Protein AF-A0A352KLX7-F1 (afdb_monomer)

Nearest PDB structures (foldseek):
  5o8x-assembly2_B  TM=9.357E-01  e=1.336E-06  Pseudomonas aeruginosa
  1d0l-assembly1_A  TM=9.017E-01  e=8.083E-06  Escherichia coli
  1ltm-assembly1_A  TM=9.106E-01  e=1.501E-05  Escherichia coli
  1qdt-assembly1_A  TM=9.070E-01  e=1.501E-05  Escherichia coli

Foldseek 3Di:
DDDDDDDDDPPDPPPPPPPPPDPPPDPPDQQCVQVPDPCLVVVLVCCCPVVVDDSVVSVVLSSPADADVVLVVDVVDDPVPDDPVVVVPVQPDPLLVVLLVVLCVVCVVVLVVCCVVPVDHSSVVSSVCCVQCVVVVRPDDDDPRNNVD

Secondary structure (DSSP, 8-state):
--------SSSSSSTTSSS-S---S----SS-TTTT-HHHHHHHHHHHHHH---HHHHHHHHTT----HHHHHHHTS-GGGS-HHHHGGGTSSHHHHHHHHHHHHHHHHHHHHHHHHH---HHHHHHHHHHHHTTTT---SS-HHHHH-

Structure (mmCIF, N/CA/C/O backbone):
data_AF-A0A352KLX7-F1
#
_entry.id   AF-A0A352KLX7-F1
#
loop_
_atom_site.group_PDB
_atom_site.id
_atom_site.type_symbol
_atom_site.label_atom_id
_atom_site.label_alt_id
_atom_site.label_comp_id
_atom_site.label_asym_id
_atom_site.label_entity_id
_atom_site.label_seq_id
_atom_site.pdbx_PDB_ins_code
_atom_site.Cartn_x
_atom_site.Cartn_y
_atom_site.Cartn_z
_atom_site.occupancy
_atom_site.B_iso_or_equiv
_atom_site.auth_seq_id
_atom_site.auth_comp_id
_atom_site.auth_asym_id
_atom_site.auth_atom_id
_atom_site.pdbx_PDB_model_num
ATOM 1 N N . MET A 1 1 ? -10.516 -47.274 89.925 1.00 38.25 1 MET A N 1
ATOM 2 C CA . MET A 1 1 ? -10.048 -45.884 89.739 1.00 38.25 1 MET A CA 1
ATOM 3 C C . MET A 1 1 ? -10.296 -45.473 88.287 1.00 38.25 1 MET A C 1
ATOM 5 O O . MET A 1 1 ? -9.918 -46.243 87.424 1.00 38.25 1 MET A O 1
ATOM 9 N N . GLN A 1 2 ? -10.966 -44.322 88.087 1.00 39.72 2 GLN A N 1
ATOM 10 C CA . GLN A 1 2 ? -10.931 -43.373 86.940 1.00 39.72 2 GLN A CA 1
ATOM 11 C C . GLN A 1 2 ? -11.099 -43.931 85.501 1.00 39.72 2 GLN A C 1
ATOM 13 O O . GLN A 1 2 ? -10.250 -44.657 85.016 1.00 39.72 2 GLN A O 1
ATOM 18 N N . LYS A 1 3 ? -12.240 -43.734 84.819 1.00 44.50 3 LYS A N 1
ATOM 19 C CA . LYS A 1 3 ? -12.837 -42.523 84.182 1.00 44.50 3 LYS A CA 1
ATOM 20 C C . LYS A 1 3 ? -12.488 -42.394 82.683 1.00 44.50 3 LYS A C 1
ATOM 22 O O . LYS A 1 3 ? -11.337 -42.179 82.341 1.00 44.50 3 LYS A O 1
ATOM 27 N N . ASN A 1 4 ? -13.554 -42.466 81.872 1.00 44.12 4 ASN A N 1
ATOM 28 C CA . ASN A 1 4 ? -13.944 -41.638 80.716 1.00 44.12 4 ASN A CA 1
ATOM 29 C C . ASN A 1 4 ? -12.843 -41.097 79.801 1.00 44.12 4 ASN A C 1
ATOM 31 O O . ASN A 1 4 ? -12.033 -40.348 80.304 1.00 44.12 4 ASN A O 1
ATOM 35 N N . TRP A 1 5 ? -12.959 -41.284 78.479 1.00 45.62 5 TRP A N 1
ATOM 36 C CA . TRP A 1 5 ? -13.083 -40.183 77.501 1.00 45.62 5 TRP A CA 1
ATOM 37 C C . TRP A 1 5 ? -13.680 -40.725 76.193 1.00 45.62 5 TRP A C 1
ATOM 39 O O . TRP A 1 5 ? -13.133 -41.598 75.526 1.00 45.62 5 TRP A O 1
ATOM 49 N N . GLN A 1 6 ? -14.864 -40.209 75.888 1.00 42.97 6 GLN A N 1
ATOM 50 C CA . GLN A 1 6 ? -15.614 -40.376 74.654 1.00 42.97 6 GLN A CA 1
ATOM 51 C C . GLN A 1 6 ? -14.972 -39.610 73.481 1.00 42.97 6 GLN A C 1
ATOM 53 O O . GLN A 1 6 ? -14.263 -38.634 73.696 1.00 42.97 6 GLN A O 1
ATO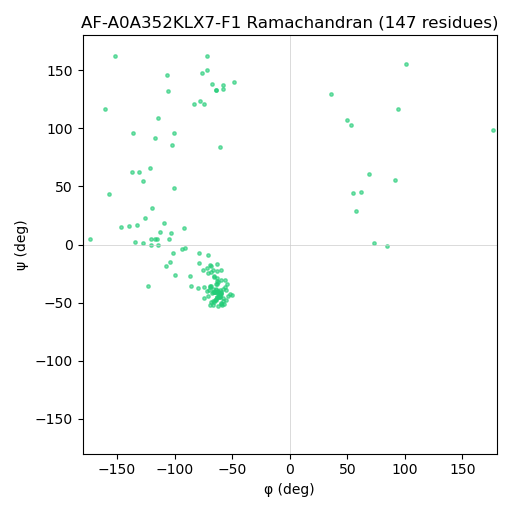M 58 N N . CYS A 1 7 ? -15.362 -40.004 72.261 1.00 51.34 7 CYS A N 1
ATOM 59 C CA . CYS A 1 7 ? -15.625 -39.130 71.109 1.00 51.34 7 CYS A CA 1
ATOM 60 C C . CYS A 1 7 ? -14.535 -38.137 70.672 1.00 51.34 7 CYS A C 1
ATOM 62 O O . CYS A 1 7 ? -14.487 -37.039 71.203 1.00 51.34 7 CYS A O 1
ATOM 64 N N . TYR A 1 8 ? -13.798 -38.449 69.596 1.00 50.50 8 TYR A N 1
ATOM 65 C CA . TYR A 1 8 ? -13.514 -37.523 68.475 1.00 50.50 8 TYR A CA 1
ATOM 66 C C . TYR A 1 8 ? -12.576 -38.201 67.459 1.00 50.50 8 TYR A C 1
ATOM 68 O O . TYR A 1 8 ? -11.374 -38.230 67.673 1.00 50.50 8 TYR A O 1
ATOM 76 N N . ALA A 1 9 ? -13.091 -38.755 66.355 1.00 46.28 9 ALA A N 1
ATOM 77 C CA . ALA A 1 9 ? -12.291 -38.960 65.124 1.00 46.28 9 ALA A CA 1
ATOM 78 C C . ALA A 1 9 ? -13.101 -39.457 63.909 1.00 46.28 9 ALA A C 1
ATOM 80 O O . ALA A 1 9 ? -12.526 -39.704 62.853 1.00 46.28 9 ALA A O 1
ATOM 81 N N . TYR A 1 10 ? -14.429 -39.580 64.000 1.00 47.72 10 TYR A N 1
ATOM 82 C CA . TYR A 1 10 ? -15.275 -39.995 62.874 1.00 47.72 10 TYR A CA 1
ATOM 83 C C . TYR A 1 10 ? -15.960 -38.789 62.200 1.00 47.72 10 TYR A C 1
ATOM 85 O O . TYR A 1 10 ? -17.172 -38.759 62.041 1.00 47.72 10 TYR A O 1
ATOM 93 N N . SER A 1 11 ? -15.208 -37.726 61.879 1.00 52.31 11 SER A N 1
ATOM 94 C CA . SER A 1 11 ? -15.780 -36.495 61.288 1.00 52.31 11 SER A CA 1
ATOM 95 C C . SER A 1 11 ? -14.761 -35.650 60.502 1.00 52.31 11 SER A C 1
ATOM 97 O O . SER A 1 11 ? -14.713 -34.431 60.645 1.00 52.31 11 SER A O 1
ATOM 99 N N . GLN A 1 12 ? -13.902 -36.264 59.682 1.00 51.03 12 GLN A N 1
ATOM 100 C CA . GLN A 1 12 ? -12.935 -35.502 58.861 1.00 51.03 12 GLN A CA 1
ATOM 101 C C . GLN A 1 12 ? -12.747 -36.028 57.423 1.00 51.03 12 GLN A C 1
ATOM 103 O O . GLN A 1 12 ? -11.791 -35.652 56.752 1.00 51.03 12 GLN A O 1
ATOM 108 N N . LYS A 1 13 ? -13.639 -36.883 56.899 1.00 49.72 13 LYS A N 1
ATOM 109 C CA . LYS A 1 13 ? -13.484 -37.445 55.535 1.00 49.72 13 LYS A CA 1
ATOM 110 C C . LYS A 1 13 ? -14.575 -37.085 54.518 1.00 49.72 13 LYS A C 1
ATOM 112 O O . LYS A 1 13 ? -14.496 -37.548 53.390 1.00 49.72 13 LYS A O 1
ATOM 117 N N . ILE A 1 14 ? -15.535 -36.221 54.860 1.00 50.31 14 ILE A N 1
ATOM 118 C CA . ILE A 1 14 ? -16.644 -35.854 53.950 1.00 50.31 14 ILE A CA 1
ATOM 119 C C . ILE A 1 14 ? -16.467 -34.459 53.307 1.00 50.31 14 ILE A C 1
ATOM 121 O O . ILE A 1 14 ? -17.046 -34.179 52.266 1.00 50.31 14 ILE A O 1
ATOM 125 N N . PHE A 1 15 ? -15.566 -33.609 53.812 1.00 43.94 15 PHE A N 1
ATOM 126 C CA . PHE A 1 15 ? -15.373 -32.239 53.298 1.00 43.94 15 PHE A CA 1
ATOM 127 C C . PHE A 1 15 ? -14.304 -32.074 52.199 1.00 43.94 15 PHE A C 1
ATOM 129 O O . PHE A 1 15 ? -13.892 -30.956 51.896 1.00 43.94 15 PHE A O 1
ATOM 136 N N . ARG A 1 16 ? -13.832 -33.166 51.581 1.00 44.31 16 ARG A N 1
ATOM 137 C CA . ARG A 1 16 ? -12.769 -33.116 50.552 1.00 44.31 16 ARG A CA 1
ATOM 138 C C . ARG A 1 16 ? -13.234 -33.317 49.106 1.00 44.31 16 ARG A C 1
ATOM 140 O O . ARG A 1 16 ? -12.395 -33.322 48.215 1.00 44.31 16 ARG A O 1
ATOM 147 N N . LEU A 1 17 ? -14.541 -33.419 48.861 1.00 43.78 17 LEU A N 1
ATOM 148 C C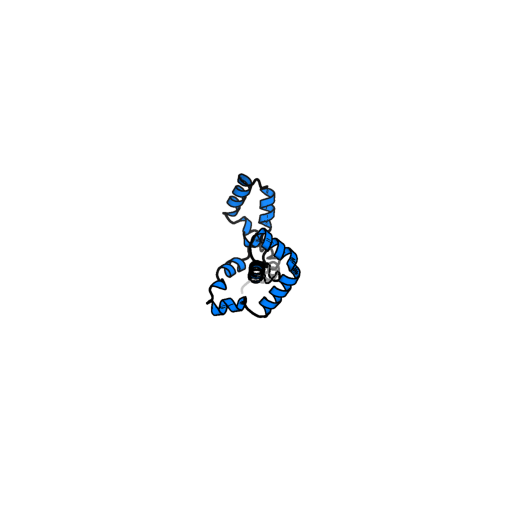A . LEU A 1 17 ? -15.112 -33.647 47.522 1.00 43.78 17 LEU A CA 1
ATOM 149 C C . LEU A 1 17 ? -15.919 -32.454 46.966 1.00 43.78 17 LEU A C 1
ATOM 151 O O . LEU A 1 17 ? -16.560 -32.574 45.931 1.00 43.78 17 LEU A O 1
ATOM 155 N N . LEU A 1 18 ? -15.844 -31.282 47.608 1.00 46.47 18 LEU A N 1
ATOM 156 C CA . LEU A 1 18 ? -16.632 -30.079 47.278 1.00 46.47 18 LEU A CA 1
ATOM 157 C C . LEU A 1 18 ? -15.766 -28.862 46.883 1.00 46.47 18 LEU A C 1
ATOM 159 O O . LEU A 1 18 ? -16.122 -27.719 47.148 1.00 46.47 18 LEU A O 1
ATOM 163 N N . LYS A 1 19 ? -14.596 -29.088 46.269 1.00 42.50 19 LYS A N 1
ATOM 164 C CA . LYS A 1 19 ? -13.701 -28.011 45.780 1.00 42.50 19 LYS A CA 1
ATOM 165 C C . LYS A 1 19 ? -13.173 -28.212 44.351 1.00 42.50 19 LYS A C 1
ATOM 167 O O . LYS A 1 19 ? -12.199 -27.576 43.971 1.00 42.50 19 LYS A O 1
ATOM 172 N N . ILE A 1 20 ? -13.795 -29.088 43.558 1.00 48.53 20 ILE A N 1
ATOM 173 C CA . ILE A 1 20 ? -13.383 -29.361 42.162 1.00 48.53 20 ILE A CA 1
ATOM 174 C C . ILE A 1 20 ? -14.566 -29.171 41.193 1.00 48.53 20 ILE A C 1
ATOM 176 O O . ILE A 1 20 ? -14.578 -29.688 40.086 1.00 48.53 20 ILE A O 1
ATOM 180 N N . PHE A 1 21 ? -15.581 -28.393 41.583 1.00 46.62 21 PHE A N 1
ATOM 181 C CA . PHE A 1 21 ? -16.587 -27.916 40.639 1.00 46.62 21 PHE A CA 1
ATOM 182 C C . PHE A 1 21 ? -16.269 -26.470 40.260 1.00 46.62 21 PHE A C 1
ATOM 184 O O . PHE A 1 21 ? -16.629 -25.520 40.946 1.00 46.62 21 PHE A O 1
ATOM 191 N N . SER A 1 22 ? -15.574 -26.351 39.133 1.00 50.09 22 SER A N 1
ATOM 192 C CA . SER A 1 22 ? -15.818 -25.290 38.163 1.00 50.09 22 SER A CA 1
ATOM 193 C C . SER A 1 22 ? -15.454 -23.862 38.585 1.00 50.09 22 SER A C 1
ATOM 195 O O . SER A 1 22 ? -16.257 -22.934 38.508 1.00 50.09 22 SER A O 1
ATOM 197 N N . VAL A 1 23 ? -14.167 -23.669 38.881 1.00 50.66 23 VAL A N 1
ATOM 198 C CA . VAL A 1 23 ? -13.444 -22.455 38.468 1.00 50.66 23 VAL A CA 1
ATOM 199 C C . VAL A 1 23 ? -13.482 -22.409 36.932 1.00 50.66 23 VAL A C 1
ATOM 201 O O . VAL A 1 23 ? -12.608 -22.948 36.262 1.00 50.66 23 VAL A O 1
ATOM 204 N N . CYS A 1 24 ? -14.564 -21.882 36.360 1.00 51.62 24 CYS A N 1
ATOM 205 C CA . CYS A 1 24 ? -14.715 -21.715 34.908 1.00 51.62 24 CYS A CA 1
ATOM 206 C C . CYS A 1 24 ? -15.518 -20.465 34.520 1.00 51.62 24 CYS A C 1
ATOM 208 O O . CYS A 1 24 ? -15.936 -20.319 33.377 1.00 51.62 24 CYS A O 1
ATOM 210 N N . ALA A 1 25 ? -15.721 -19.537 35.452 1.00 51.75 25 ALA A N 1
ATOM 211 C CA . ALA A 1 25 ? -16.271 -18.229 35.137 1.00 51.75 25 ALA A CA 1
ATOM 212 C C . ALA A 1 25 ? -15.147 -17.192 35.206 1.00 51.75 25 ALA A C 1
ATOM 214 O O . ALA A 1 25 ? -14.432 -17.140 36.203 1.00 51.75 25 ALA A O 1
ATOM 215 N N . LEU A 1 26 ? -15.073 -16.351 34.171 1.00 51.94 26 LEU A N 1
ATOM 216 C CA . LEU A 1 26 ? -14.242 -15.144 34.045 1.00 51.94 26 LEU A CA 1
ATOM 217 C C . LEU A 1 26 ? -12.850 -15.327 33.410 1.00 51.94 26 LEU A C 1
ATOM 219 O O . LEU A 1 26 ? -11.841 -14.886 33.942 1.00 51.94 26 LEU A O 1
ATOM 223 N N . PHE A 1 27 ? -12.813 -15.883 32.197 1.00 51.25 27 PHE A N 1
ATOM 224 C CA . PHE A 1 27 ? -11.822 -15.486 31.183 1.00 51.25 27 PHE A CA 1
ATOM 225 C C . PHE A 1 27 ? -12.536 -15.131 29.868 1.00 51.25 27 PHE A C 1
ATOM 227 O O . PHE A 1 27 ? -12.262 -15.680 28.806 1.00 51.25 27 PHE A O 1
ATOM 234 N N . VAL A 1 28 ? -13.501 -14.210 29.942 1.00 53.97 28 VAL A N 1
ATOM 235 C CA . VAL A 1 28 ? -14.096 -13.570 28.755 1.00 53.97 28 VAL A CA 1
ATOM 236 C C . VAL A 1 28 ? -13.874 -12.066 28.868 1.00 53.97 28 VAL A C 1
ATOM 238 O O . VAL A 1 28 ? -14.806 -11.293 29.029 1.00 53.97 28 VAL A O 1
ATOM 241 N N . SER A 1 29 ? -12.612 -11.650 28.814 1.00 49.62 29 SER A N 1
ATOM 242 C CA . SER A 1 29 ? -12.240 -10.232 28.736 1.00 49.62 29 SER A CA 1
ATOM 243 C C . SER A 1 29 ? -11.121 -10.076 27.712 1.00 49.62 29 SER A C 1
ATOM 245 O O . SER A 1 29 ? -9.988 -9.764 28.050 1.00 49.62 29 SER A O 1
ATOM 247 N N . GLY A 1 30 ? -11.413 -10.410 26.454 1.00 48.41 30 GLY A N 1
ATOM 248 C CA . GLY A 1 30 ? -10.457 -10.269 25.348 1.00 48.41 30 GLY A CA 1
ATOM 249 C C . GLY A 1 30 ? -11.035 -9.633 24.084 1.00 48.41 30 GLY A C 1
ATOM 250 O O . GLY A 1 30 ? -10.325 -9.527 23.092 1.00 48.41 30 GLY A O 1
ATOM 251 N N . PHE A 1 31 ? -12.310 -9.229 24.092 1.00 48.62 31 PHE A N 1
ATOM 252 C CA . PHE A 1 31 ? -13.019 -8.793 22.880 1.00 48.62 31 PHE A CA 1
ATOM 253 C C . PHE A 1 31 ? -13.429 -7.310 22.856 1.00 48.62 31 PHE A C 1
ATOM 255 O O . PHE A 1 31 ? -13.982 -6.881 21.853 1.00 48.62 31 PHE A O 1
ATOM 262 N N . ALA A 1 32 ? -13.149 -6.513 23.895 1.00 53.50 32 ALA A N 1
ATOM 263 C CA . ALA A 1 32 ? -13.702 -5.153 24.015 1.00 53.50 32 ALA A CA 1
ATOM 264 C C . ALA A 1 32 ? -12.678 -4.002 23.963 1.00 53.50 32 ALA A C 1
ATOM 266 O O . ALA A 1 32 ? -13.062 -2.849 24.105 1.00 53.50 32 ALA A O 1
ATOM 267 N N . GLN A 1 33 ? -11.390 -4.270 23.727 1.00 56.22 33 GLN A N 1
ATOM 268 C CA . GLN A 1 33 ? -10.351 -3.250 23.939 1.00 56.22 33 GLN A CA 1
ATOM 269 C C . GLN A 1 33 ? -10.443 -2.033 22.996 1.00 56.22 33 GLN A C 1
ATOM 271 O O . GLN A 1 33 ? -10.021 -0.945 23.372 1.00 56.22 33 GLN A O 1
ATOM 276 N N . ALA A 1 34 ? -10.986 -2.192 21.782 1.00 57.91 34 ALA A N 1
ATOM 277 C CA . ALA A 1 34 ? -11.128 -1.076 20.843 1.00 57.91 34 ALA A CA 1
ATOM 278 C C . ALA A 1 34 ? -12.186 -0.061 21.308 1.00 57.91 34 ALA A C 1
ATOM 280 O O . ALA A 1 34 ? -11.966 1.140 21.205 1.00 57.91 34 ALA A O 1
ATOM 281 N N . LEU A 1 35 ? -13.297 -0.545 21.879 1.00 59.69 35 LEU A N 1
ATOM 282 C CA . LEU A 1 35 ? -14.390 0.304 22.364 1.00 59.69 35 LEU A CA 1
ATOM 283 C C . LEU A 1 35 ? -14.020 1.132 23.603 1.00 59.69 35 LEU A C 1
ATOM 285 O O . LEU A 1 35 ? -14.707 2.094 23.914 1.00 59.69 35 LEU A O 1
ATOM 289 N N . GLU A 1 36 ? -12.957 0.767 24.320 1.00 71.12 36 GLU A N 1
ATOM 290 C CA . GLU A 1 36 ? -12.565 1.433 25.568 1.00 71.12 36 GLU A CA 1
ATOM 291 C C . GLU A 1 36 ? -11.578 2.595 25.355 1.00 71.12 36 GLU A C 1
ATOM 293 O O . GLU A 1 36 ? -11.203 3.272 26.315 1.00 71.12 36 GLU A O 1
ATOM 298 N N . HIS A 1 37 ? -11.133 2.854 24.118 1.00 81.06 37 HIS A N 1
ATOM 299 C CA . HIS A 1 37 ? -10.173 3.924 23.864 1.00 81.06 37 HIS A CA 1
ATOM 300 C C . HIS A 1 37 ? -10.864 5.303 23.870 1.00 81.06 37 HIS A C 1
ATOM 302 O O . HIS A 1 37 ? -11.743 5.545 23.044 1.00 81.06 37 HIS A O 1
ATOM 308 N N . PRO A 1 38 ? -10.437 6.269 24.709 1.00 81.25 38 PRO A N 1
ATOM 309 C CA . PRO A 1 38 ? -11.158 7.534 24.901 1.00 81.25 38 PRO A CA 1
ATOM 310 C C . PRO A 1 38 ? -11.238 8.405 23.639 1.00 81.25 38 PRO A C 1
ATOM 312 O O . PRO A 1 38 ? -12.132 9.234 23.521 1.00 81.25 38 PRO A O 1
ATOM 315 N N . LYS A 1 39 ? -10.321 8.219 22.679 1.00 89.88 39 LYS A N 1
ATOM 316 C CA . LYS A 1 39 ? -10.380 8.924 21.386 1.00 89.88 39 LYS A CA 1
ATOM 317 C C . LYS A 1 39 ? -11.381 8.323 20.397 1.00 89.88 39 LYS A C 1
ATOM 319 O O . LYS A 1 39 ? -11.696 8.987 19.420 1.00 89.88 39 LYS A O 1
ATOM 324 N N . LEU A 1 40 ? -11.850 7.092 20.614 1.00 91.12 40 LEU A N 1
ATOM 325 C CA . LEU A 1 40 ? -12.799 6.466 19.695 1.00 91.12 40 LEU A CA 1
ATOM 326 C C . LEU A 1 40 ? -14.146 7.188 19.726 1.00 91.12 40 LEU A C 1
ATOM 328 O O . LEU A 1 40 ? -14.721 7.431 18.675 1.00 91.12 40 LEU A O 1
ATOM 332 N N . GLU A 1 41 ? -14.622 7.570 20.911 1.00 91.62 41 GLU A N 1
ATOM 333 C CA . GLU A 1 41 ? -15.882 8.311 21.035 1.00 91.62 41 GLU A CA 1
ATOM 334 C C . GLU A 1 41 ? -15.807 9.674 20.336 1.00 91.62 41 GLU A C 1
ATOM 336 O O . GLU A 1 41 ? -16.735 10.034 19.623 1.00 91.62 41 GLU A O 1
ATOM 341 N N . LEU A 1 42 ? -14.669 10.374 20.441 1.00 93.69 42 LEU A N 1
ATOM 342 C CA . LEU A 1 42 ? -14.440 11.632 19.717 1.00 93.69 42 LEU A CA 1
ATOM 343 C C . LEU A 1 42 ? -14.462 11.433 18.197 1.00 93.69 42 LEU A C 1
ATOM 345 O O . LEU A 1 42 ? -15.055 12.230 17.483 1.00 93.69 42 LEU A O 1
ATOM 349 N N . LEU A 1 43 ? -13.846 10.352 17.706 1.00 95.25 43 LEU A N 1
ATOM 350 C CA . LEU A 1 43 ? -13.868 10.022 16.282 1.00 95.25 43 LEU A CA 1
ATOM 351 C C . LEU A 1 43 ? -15.286 9.680 15.802 1.00 95.25 43 LEU A C 1
ATOM 353 O O . LEU A 1 43 ? -15.673 10.080 14.711 1.00 95.25 43 LEU A O 1
ATOM 357 N N . ILE A 1 44 ? -16.065 8.938 16.594 1.00 95.06 44 ILE A N 1
ATOM 358 C CA . ILE A 1 44 ? -17.462 8.630 16.256 1.00 95.06 44 ILE A CA 1
ATOM 359 C C . ILE A 1 44 ? -18.282 9.923 16.198 1.00 95.06 44 ILE A C 1
ATOM 361 O O . ILE A 1 44 ? -19.030 10.112 15.245 1.00 95.06 44 ILE A O 1
ATOM 365 N N . GLU A 1 45 ? -18.117 10.821 17.169 1.00 95.62 45 GLU A N 1
ATOM 366 C CA . GLU A 1 45 ? -18.801 12.118 17.191 1.00 95.62 45 GLU A CA 1
ATOM 367 C C . GLU A 1 45 ? -18.451 12.980 15.966 1.00 95.62 45 GLU A C 1
ATOM 369 O O . GLU A 1 45 ? -19.352 13.524 15.325 1.00 95.62 45 GLU A O 1
ATOM 374 N N . GLU A 1 46 ? -17.173 13.047 15.585 1.00 97.12 46 GLU A N 1
ATOM 375 C CA . GLU A 1 46 ? -16.704 13.733 14.370 1.00 97.12 46 GLU A CA 1
ATOM 376 C C . GLU A 1 46 ? -17.340 13.129 13.107 1.00 97.12 46 GLU A C 1
ATOM 378 O O . GLU A 1 46 ? -17.947 13.839 12.307 1.00 97.12 46 GLU A O 1
ATOM 383 N N . LEU A 1 47 ? -17.294 11.801 12.953 1.00 97.25 47 LEU A N 1
ATOM 384 C CA . LEU A 1 47 ? -17.853 11.116 11.782 1.00 97.25 47 LEU A CA 1
ATOM 385 C C . LEU A 1 47 ? -19.380 11.266 11.673 1.00 97.25 47 LEU A C 1
ATOM 387 O O . LEU A 1 47 ? -19.908 11.343 10.564 1.00 97.25 47 LEU A O 1
ATOM 391 N N . VAL A 1 48 ? -20.098 11.318 12.794 1.00 97.88 48 VAL A N 1
ATOM 392 C CA . VAL A 1 48 ? -21.553 11.533 12.802 1.00 97.88 48 VAL A CA 1
ATOM 393 C C . VAL A 1 48 ? -21.889 12.991 12.487 1.00 97.88 48 VAL A C 1
ATOM 395 O O . VAL A 1 48 ? -22.773 13.251 11.673 1.00 97.88 48 VAL A O 1
ATOM 398 N N . SER A 1 49 ? -21.201 13.944 13.119 1.00 97.69 49 SER A N 1
ATOM 399 C CA . SER A 1 49 ? -21.553 15.367 13.028 1.00 97.69 49 SER A CA 1
ATOM 400 C C . SER A 1 49 ? -21.072 16.048 11.745 1.00 97.69 49 SER A C 1
ATOM 402 O O . SER A 1 49 ? -21.799 16.878 11.203 1.00 97.69 49 SER A O 1
ATOM 404 N N . GLU A 1 50 ? -19.885 15.700 11.243 1.00 98.00 50 GLU A N 1
ATOM 405 C CA . GLU A 1 50 ? -19.274 16.358 10.078 1.00 98.00 50 GLU A CA 1
ATOM 406 C C . GLU A 1 50 ? -19.454 15.573 8.776 1.00 98.00 50 GLU A C 1
ATOM 408 O O . GLU A 1 50 ? -19.444 16.152 7.687 1.00 98.00 50 GLU A O 1
ATOM 413 N N . HIS A 1 51 ? -19.610 14.252 8.877 1.00 97.19 51 HIS A N 1
ATOM 414 C CA . HIS A 1 51 ? -19.648 13.354 7.725 1.00 97.19 51 HIS A CA 1
ATOM 415 C C . HIS A 1 51 ? -20.948 12.543 7.609 1.00 97.19 51 HIS A C 1
ATOM 417 O O . HIS A 1 51 ? -21.058 11.720 6.700 1.00 97.19 51 HIS A O 1
ATOM 423 N N . GLU A 1 52 ? -21.926 12.792 8.489 1.00 97.25 52 GLU A N 1
ATOM 424 C CA . GLU A 1 52 ? -23.286 12.229 8.441 1.00 97.25 52 GLU A CA 1
ATOM 425 C C . GLU A 1 52 ? -23.336 10.687 8.456 1.00 97.25 52 GLU A C 1
ATOM 427 O O . GLU A 1 52 ? -24.258 10.070 7.918 1.00 97.25 52 GLU A O 1
ATOM 432 N N . PHE A 1 53 ? -22.349 10.036 9.080 1.00 98.06 53 PHE A N 1
ATOM 433 C CA . PHE A 1 53 ? -22.375 8.584 9.268 1.00 98.06 53 PHE A CA 1
ATOM 434 C C . PHE A 1 53 ? -23.421 8.163 10.310 1.00 98.06 53 PHE A C 1
ATOM 436 O O . PHE A 1 53 ? -23.677 8.869 11.285 1.00 98.06 53 PHE A O 1
ATOM 443 N N . ASP A 1 54 ? -23.978 6.958 10.152 1.00 98.06 54 ASP A N 1
ATOM 444 C CA . ASP A 1 54 ? -24.848 6.363 11.167 1.00 98.06 54 ASP A CA 1
ATOM 445 C C . ASP A 1 54 ? -24.026 5.869 12.368 1.00 98.06 54 ASP A C 1
ATOM 447 O O . ASP A 1 54 ? -23.147 5.008 12.255 1.00 98.06 54 ASP A O 1
ATOM 451 N N . GLU A 1 55 ? -24.333 6.400 13.549 1.00 96.44 55 GLU A N 1
ATOM 452 C CA . GLU A 1 55 ? -23.614 6.069 14.780 1.00 96.44 55 GLU A CA 1
ATOM 453 C C . GLU A 1 55 ? -23.700 4.5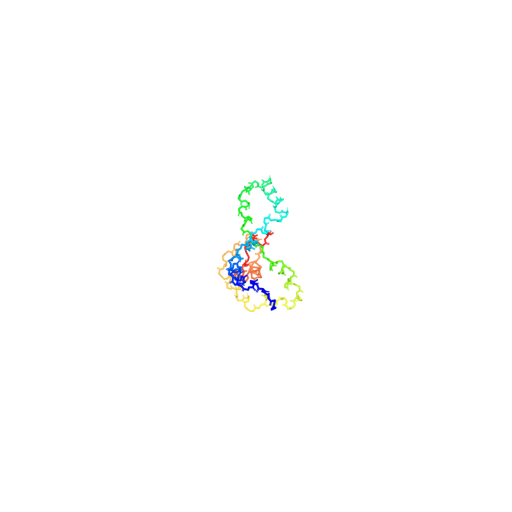71 15.117 1.00 96.44 55 GLU A C 1
ATOM 455 O O . GLU A 1 55 ? -22.725 3.956 15.567 1.00 96.44 55 GLU A O 1
ATOM 460 N N . SER A 1 56 ? -24.865 3.955 14.900 1.00 96.44 56 SER A N 1
ATOM 461 C CA . SER A 1 56 ? -25.088 2.552 15.250 1.00 96.44 56 SER A CA 1
ATOM 462 C C . SER A 1 56 ? -24.283 1.611 14.349 1.00 96.44 56 SER A C 1
ATOM 464 O O . SER A 1 56 ? -23.722 0.619 14.836 1.00 96.44 56 SER A O 1
ATOM 466 N N . GLU A 1 57 ? -24.148 1.963 13.069 1.00 96.69 57 GLU A N 1
ATOM 467 C CA . GLU A 1 57 ? -23.306 1.282 12.094 1.00 96.69 57 GLU A CA 1
ATOM 468 C C . GLU A 1 57 ? -21.824 1.431 12.448 1.00 96.69 57 GLU A C 1
ATOM 470 O O . GLU A 1 57 ? -21.124 0.419 12.553 1.00 96.69 57 GLU A O 1
ATOM 475 N N . LEU A 1 58 ? -21.349 2.648 12.740 1.00 95.25 58 LEU A N 1
ATOM 476 C CA . LEU A 1 58 ? -19.966 2.881 13.173 1.00 95.25 58 LEU A CA 1
ATOM 477 C C . LEU A 1 58 ? -19.621 2.038 14.404 1.00 95.25 58 LEU A C 1
ATOM 479 O O . LEU A 1 58 ? -18.625 1.310 14.415 1.00 95.25 58 LEU A O 1
ATOM 483 N N . ARG A 1 59 ? -20.484 2.038 15.426 1.00 94.31 59 ARG A N 1
ATOM 484 C CA . ARG A 1 59 ? -20.297 1.209 16.628 1.00 94.31 59 ARG A CA 1
ATOM 485 C C . ARG A 1 59 ? -20.326 -0.288 16.306 1.00 94.31 59 ARG A C 1
ATOM 487 O O . ARG A 1 59 ? -19.623 -1.077 16.942 1.00 94.31 59 ARG A O 1
ATOM 494 N N . ALA A 1 60 ? -21.121 -0.728 15.332 1.00 94.31 60 ALA A N 1
ATOM 495 C CA . ALA A 1 60 ? -21.105 -2.112 14.858 1.00 94.31 60 ALA A CA 1
ATOM 496 C C . ALA A 1 60 ? -19.803 -2.476 14.123 1.00 94.31 60 ALA A C 1
ATOM 498 O O . ALA A 1 60 ? -19.313 -3.596 14.290 1.00 94.31 60 ALA A O 1
ATOM 499 N N . ILE A 1 61 ? -19.220 -1.546 13.368 1.00 94.19 61 ILE A N 1
ATOM 500 C CA . ILE A 1 61 ? -17.933 -1.709 12.684 1.00 94.19 61 ILE A CA 1
ATOM 501 C C . ILE A 1 61 ? -16.790 -1.770 13.707 1.00 94.19 61 ILE A C 1
ATOM 503 O O . ILE A 1 61 ? -16.036 -2.746 13.723 1.00 94.19 61 ILE A O 1
ATOM 507 N N . PHE A 1 62 ? -16.698 -0.797 14.620 1.00 93.31 62 PHE A N 1
ATOM 508 C CA . PHE A 1 62 ? -15.620 -0.728 15.615 1.00 93.31 62 PHE A CA 1
ATOM 509 C C . PHE A 1 62 ? -15.645 -1.886 16.621 1.00 93.31 62 PHE A C 1
ATOM 511 O O . PHE A 1 62 ? -14.593 -2.335 17.071 1.00 93.31 62 PHE A O 1
ATOM 518 N N . ARG A 1 63 ? -16.815 -2.482 16.893 1.00 91.88 63 ARG A N 1
ATOM 519 C CA . ARG A 1 63 ? -16.920 -3.735 17.671 1.00 91.88 63 ARG A CA 1
ATOM 520 C C . ARG A 1 63 ? -16.169 -4.918 17.061 1.00 91.88 63 ARG A C 1
ATOM 522 O O . ARG A 1 63 ? -15.877 -5.882 17.764 1.00 91.88 63 ARG A O 1
ATOM 529 N N . GLN A 1 64 ? -15.886 -4.881 15.763 1.00 91.19 64 GLN A N 1
ATOM 530 C CA . GLN A 1 64 ? -15.195 -5.958 15.054 1.00 91.19 64 GLN A CA 1
ATOM 531 C C . GLN A 1 64 ? -13.680 -5.751 14.979 1.00 91.19 64 GLN A C 1
ATOM 533 O O . GLN A 1 64 ? -12.990 -6.625 14.441 1.00 91.19 64 GLN A O 1
ATOM 538 N N . VAL A 1 65 ? -13.174 -4.614 15.470 1.00 92.06 65 VAL A N 1
ATOM 539 C CA . VAL A 1 65 ? -11.748 -4.283 15.479 1.00 92.06 65 VAL A CA 1
ATOM 540 C C . VAL A 1 65 ? -10.995 -5.257 16.364 1.00 92.06 65 VAL A C 1
ATOM 542 O O . VAL A 1 65 ? -11.361 -5.516 17.513 1.00 92.06 65 VAL A O 1
ATOM 545 N N . LYS A 1 66 ? -9.887 -5.771 15.837 1.00 89.25 66 LYS A N 1
ATOM 546 C CA . LYS A 1 66 ? -8.924 -6.554 16.606 1.00 89.25 66 LYS A CA 1
ATOM 547 C C . LYS A 1 66 ? -7.616 -5.796 16.669 1.00 89.25 66 LYS A C 1
ATOM 549 O O . LYS A 1 66 ? -6.891 -5.776 15.680 1.00 89.25 66 LYS A O 1
ATOM 554 N N . LEU A 1 67 ? -7.278 -5.269 17.843 1.00 87.19 67 LEU A N 1
ATOM 555 C CA . LEU A 1 67 ? -5.979 -4.635 18.048 1.00 87.19 67 LEU A CA 1
ATOM 556 C C . LEU A 1 67 ? -4.850 -5.631 17.754 1.00 87.19 67 LEU A C 1
ATOM 558 O O . LEU A 1 67 ? -4.881 -6.792 18.178 1.00 87.19 67 LEU A O 1
ATOM 562 N N . LYS A 1 68 ? -3.853 -5.171 17.000 1.00 87.00 68 LYS A N 1
ATOM 563 C CA . LYS A 1 68 ? -2.709 -5.965 16.548 1.00 87.00 68 LYS A CA 1
ATOM 564 C C . LYS A 1 68 ? -1.419 -5.386 17.141 1.00 87.00 68 LYS A C 1
ATOM 566 O O . LYS A 1 68 ? -0.805 -4.524 16.518 1.00 87.00 68 LYS A O 1
ATOM 571 N N . PRO A 1 69 ? -0.958 -5.857 18.318 1.00 83.62 69 PRO A N 1
ATOM 572 C CA . PRO A 1 69 ? 0.251 -5.323 18.958 1.00 83.62 69 PRO A CA 1
ATOM 573 C C . PRO A 1 69 ? 1.496 -5.377 18.062 1.00 83.62 69 PRO A C 1
ATOM 575 O O . PRO A 1 69 ? 2.359 -4.505 18.124 1.00 83.62 69 PRO A O 1
ATOM 578 N N . ASN A 1 70 ? 1.565 -6.373 17.178 1.00 86.00 70 ASN A N 1
ATOM 579 C CA . ASN A 1 70 ? 2.652 -6.524 16.218 1.00 86.00 70 ASN A CA 1
ATOM 580 C C . ASN A 1 70 ? 2.696 -5.416 15.149 1.00 86.00 70 ASN A C 1
ATOM 582 O O . ASN A 1 70 ? 3.763 -5.192 14.580 1.00 86.00 70 ASN A O 1
ATOM 586 N N . ILE A 1 71 ? 1.592 -4.706 14.876 1.00 85.00 71 ILE A N 1
ATOM 587 C CA . ILE A 1 71 ? 1.608 -3.527 13.991 1.00 85.00 71 ILE A CA 1
ATOM 588 C C . ILE A 1 71 ? 2.459 -2.426 14.623 1.00 85.00 71 ILE A C 1
ATOM 590 O O . ILE A 1 71 ? 3.363 -1.904 13.973 1.00 85.00 71 ILE A O 1
ATOM 594 N N . ILE A 1 72 ? 2.233 -2.142 15.909 1.00 82.50 72 ILE A N 1
ATOM 595 C CA . ILE A 1 72 ? 2.972 -1.116 16.657 1.00 82.50 72 ILE A CA 1
ATOM 596 C C . ILE A 1 72 ? 4.468 -1.450 16.686 1.00 82.50 72 ILE A C 1
ATOM 598 O O . ILE A 1 72 ? 5.297 -0.587 16.408 1.00 82.50 72 ILE A O 1
ATOM 602 N N . GLU A 1 73 ? 4.822 -2.709 16.957 1.00 82.69 73 GLU A N 1
ATOM 603 C CA . GLU A 1 73 ? 6.223 -3.150 16.948 1.00 82.69 73 GLU A CA 1
ATOM 604 C C . GLU A 1 73 ? 6.872 -2.999 15.562 1.00 82.69 73 GLU A C 1
ATOM 606 O O . GLU A 1 73 ? 8.021 -2.569 15.455 1.00 82.69 73 GLU A O 1
ATOM 611 N N . THR A 1 74 ? 6.140 -3.327 14.493 1.00 82.62 74 THR A N 1
ATOM 612 C CA . THR A 1 74 ? 6.662 -3.267 13.119 1.00 82.62 74 THR A CA 1
ATOM 613 C C . THR A 1 74 ? 6.941 -1.827 12.685 1.00 82.62 74 THR A C 1
ATOM 615 O O . THR A 1 74 ? 7.990 -1.564 12.100 1.00 82.62 74 THR A O 1
ATOM 618 N N . ILE A 1 75 ? 6.059 -0.881 13.027 1.00 83.50 75 ILE A N 1
ATOM 619 C CA . ILE A 1 75 ? 6.234 0.551 12.718 1.00 83.50 75 ILE A CA 1
ATOM 620 C C . ILE A 1 75 ? 7.523 1.109 13.344 1.00 83.50 75 ILE A C 1
ATOM 622 O O . ILE A 1 75 ? 8.160 1.992 12.775 1.00 83.50 75 ILE A O 1
ATOM 626 N N . GLN A 1 76 ? 7.957 0.569 14.486 1.00 82.94 76 GLN A N 1
ATOM 627 C CA . GLN A 1 76 ? 9.163 1.022 15.186 1.00 82.94 76 GLN A CA 1
ATOM 628 C C . GLN A 1 76 ? 10.479 0.493 14.586 1.00 82.94 76 GLN A C 1
ATOM 630 O O . GLN A 1 76 ? 11.550 0.913 15.026 1.00 82.94 76 GLN A O 1
ATOM 635 N N . ARG A 1 77 ? 10.445 -0.427 13.609 1.00 82.44 77 ARG A N 1
ATOM 636 C CA . ARG A 1 77 ? 11.651 -1.059 13.034 1.00 82.44 77 ARG A CA 1
ATOM 637 C C . ARG A 1 77 ? 11.666 -1.048 11.492 1.00 82.44 77 ARG A C 1
ATOM 639 O O . ARG A 1 77 ? 11.704 -2.119 10.881 1.00 82.44 77 ARG A O 1
ATOM 646 N N . PRO A 1 78 ? 11.675 0.133 10.847 1.00 78.44 78 PRO A N 1
ATOM 647 C CA . PRO A 1 78 ? 11.674 0.246 9.388 1.00 78.44 78 PRO A CA 1
ATOM 648 C C . PRO A 1 78 ? 12.978 -0.270 8.756 1.00 78.44 78 PRO A C 1
ATOM 650 O O . PRO A 1 78 ? 14.083 0.012 9.236 1.00 78.44 78 PRO A O 1
ATOM 653 N N . ALA A 1 79 ? 12.867 -1.002 7.644 1.00 77.81 79 ALA A N 1
ATOM 654 C CA . ALA A 1 79 ? 14.014 -1.516 6.885 1.00 77.81 79 ALA A CA 1
ATOM 655 C C . ALA A 1 79 ? 14.771 -0.407 6.129 1.00 77.81 79 ALA A C 1
ATOM 657 O O . ALA A 1 79 ? 15.945 -0.572 5.795 1.00 77.81 79 ALA A O 1
ATOM 658 N N . GLU A 1 80 ? 14.104 0.721 5.907 1.00 80.94 80 GLU A N 1
ATOM 659 C CA . GLU A 1 80 ? 14.568 1.961 5.283 1.00 80.94 80 GLU A CA 1
ATOM 660 C C . GLU A 1 80 ? 15.686 2.636 6.089 1.00 80.94 80 GLU A C 1
ATOM 662 O O . GLU A 1 80 ? 16.429 3.455 5.560 1.00 80.94 80 GLU A O 1
ATOM 667 N N . SER A 1 81 ? 15.857 2.254 7.359 1.00 83.50 81 SER A N 1
ATOM 668 C CA . SER A 1 81 ? 16.955 2.721 8.214 1.00 83.50 81 SER A CA 1
ATOM 669 C C . SER A 1 81 ? 18.335 2.165 7.822 1.00 83.50 81 SER A C 1
ATOM 671 O O . SER A 1 81 ? 19.356 2.600 8.358 1.00 83.50 81 SER A O 1
ATOM 673 N N . LYS A 1 82 ? 18.400 1.193 6.900 1.00 86.69 82 LYS A N 1
ATOM 674 C CA . LYS A 1 82 ? 19.656 0.568 6.462 1.00 86.69 82 LYS A CA 1
ATOM 675 C C . LYS A 1 82 ? 20.454 1.473 5.507 1.00 86.69 82 LYS A C 1
ATOM 677 O O . LYS A 1 82 ? 19.865 2.151 4.670 1.00 86.69 82 LYS A O 1
ATOM 682 N N . PRO A 1 83 ? 21.801 1.409 5.530 1.00 93.69 83 PRO A N 1
ATOM 683 C CA . PRO A 1 83 ? 22.649 1.998 4.498 1.00 93.69 83 PRO A CA 1
ATOM 684 C C . PRO A 1 83 ? 22.205 1.647 3.072 1.00 93.69 83 PRO A C 1
ATOM 686 O O . PRO A 1 83 ? 21.876 0.495 2.776 1.00 93.69 83 PRO A O 1
ATOM 689 N N . TRP A 1 84 ? 22.278 2.632 2.171 1.00 93.31 84 TRP A N 1
ATOM 690 C CA . TRP A 1 84 ? 21.778 2.523 0.794 1.00 93.31 84 TRP A CA 1
ATOM 691 C C . TRP A 1 84 ? 22.260 1.269 0.053 1.00 93.31 84 TRP A C 1
ATOM 693 O O . TRP A 1 84 ? 21.471 0.589 -0.599 1.00 93.31 84 TRP A O 1
ATOM 703 N N . HIS A 1 85 ? 23.544 0.930 0.178 1.00 93.38 85 HIS A N 1
ATOM 704 C CA . HIS A 1 85 ? 24.134 -0.202 -0.534 1.00 93.38 85 HIS A CA 1
ATOM 705 C C . HIS A 1 85 ? 23.524 -1.556 -0.140 1.00 93.38 85 HIS A C 1
ATOM 707 O O . HIS A 1 85 ? 23.471 -2.437 -0.987 1.00 93.38 85 HIS A O 1
ATOM 713 N N . TRP A 1 86 ? 23.021 -1.710 1.090 1.00 92.31 86 TRP A N 1
ATOM 714 C CA . TRP A 1 86 ? 22.262 -2.897 1.502 1.00 92.31 86 TRP A CA 1
ATOM 715 C C . TRP A 1 86 ? 20.778 -2.784 1.161 1.00 92.31 86 TRP A C 1
ATOM 717 O O . TRP A 1 86 ? 20.144 -3.778 0.817 1.00 92.31 86 TRP A O 1
ATOM 727 N N . TYR A 1 87 ? 20.208 -1.582 1.258 1.00 92.69 87 TYR A N 1
ATOM 728 C CA . TYR A 1 87 ? 18.796 -1.357 0.960 1.00 92.69 87 TYR A CA 1
ATOM 729 C C . TYR A 1 87 ? 18.474 -1.603 -0.523 1.00 92.69 87 TYR A C 1
ATOM 731 O O . TYR A 1 87 ? 17.474 -2.253 -0.832 1.00 92.69 87 TYR A O 1
ATOM 739 N N . LYS A 1 88 ? 19.348 -1.166 -1.446 1.00 93.88 88 LYS A N 1
ATOM 740 C CA . LYS A 1 88 ? 19.136 -1.316 -2.897 1.00 93.88 88 LYS A CA 1
ATOM 741 C C . LYS A 1 88 ? 18.919 -2.773 -3.311 1.00 93.88 88 LYS A C 1
ATOM 743 O O . LYS A 1 88 ? 18.092 -3.043 -4.178 1.00 93.88 88 LYS A O 1
ATOM 748 N N . ASP A 1 89 ? 19.617 -3.711 -2.670 1.00 94.06 89 ASP A N 1
ATOM 749 C CA . ASP A 1 89 ? 19.603 -5.130 -3.047 1.00 94.06 89 ASP A CA 1
ATOM 750 C C . ASP A 1 89 ? 18.238 -5.789 -2.775 1.00 94.06 89 ASP A C 1
ATOM 752 O O . ASP A 1 89 ? 17.892 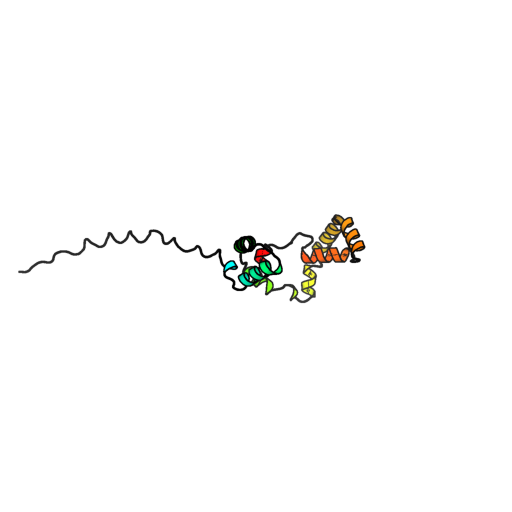-6.804 -3.386 1.00 94.06 89 ASP A O 1
ATOM 756 N N . LEU A 1 90 ? 17.402 -5.176 -1.924 1.00 92.06 90 LEU A N 1
ATOM 757 C CA . LEU A 1 90 ? 16.026 -5.616 -1.664 1.00 92.06 90 LEU A CA 1
ATOM 758 C C . LEU A 1 90 ? 15.093 -5.423 -2.880 1.00 92.06 90 LEU A C 1
ATOM 760 O O . LEU A 1 90 ? 14.072 -6.121 -2.998 1.00 92.06 90 LEU A O 1
ATOM 764 N N . PHE A 1 91 ? 15.440 -4.503 -3.786 1.00 94.88 91 PHE A N 1
ATOM 765 C CA . PHE A 1 91 ? 14.596 -4.077 -4.910 1.00 94.88 91 PHE A CA 1
ATOM 766 C C . PHE A 1 91 ? 15.267 -4.243 -6.274 1.00 94.88 91 PHE A C 1
ATOM 768 O O . PHE A 1 91 ? 14.591 -4.599 -7.236 1.00 94.88 91 PHE A O 1
ATOM 775 N N . VAL A 1 92 ? 16.580 -4.031 -6.362 1.00 95.81 92 VAL A N 1
ATOM 776 C CA . VAL A 1 92 ? 17.353 -4.121 -7.604 1.00 95.81 92 VAL A CA 1
ATOM 777 C C . VAL A 1 92 ? 18.100 -5.450 -7.628 1.00 95.81 92 VAL A C 1
ATOM 779 O O . VAL A 1 92 ? 19.245 -5.553 -7.199 1.00 95.81 92 VAL A O 1
ATOM 782 N N . ASN A 1 93 ? 17.413 -6.489 -8.097 1.00 96.50 93 ASN A N 1
ATOM 783 C CA . ASN A 1 93 ? 17.966 -7.826 -8.302 1.00 96.50 93 ASN A CA 1
ATOM 784 C C . ASN A 1 93 ? 17.224 -8.544 -9.439 1.00 96.50 93 ASN A C 1
ATOM 786 O O . ASN A 1 93 ? 16.101 -8.168 -9.789 1.00 96.50 93 ASN A O 1
ATOM 790 N N . ASP A 1 94 ? 17.824 -9.603 -9.982 1.00 97.94 94 ASP A N 1
ATOM 791 C CA . ASP A 1 94 ? 17.324 -10.304 -11.175 1.00 97.94 94 ASP A CA 1
ATOM 792 C C . ASP A 1 94 ? 15.879 -10.781 -11.027 1.00 97.94 94 ASP A C 1
ATOM 794 O O . ASP A 1 94 ? 15.068 -10.656 -11.945 1.00 97.94 94 ASP A O 1
ATOM 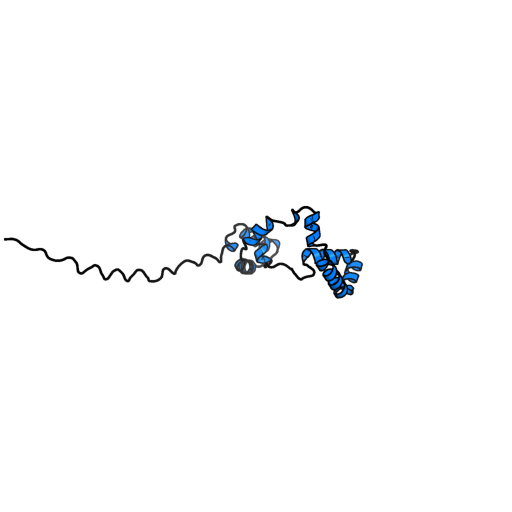798 N N . LYS A 1 95 ? 15.511 -11.269 -9.836 1.00 97.19 95 LYS A N 1
ATOM 799 C CA . LYS A 1 95 ? 14.143 -11.715 -9.557 1.00 97.19 95 LYS A CA 1
ATOM 800 C C . LYS A 1 95 ? 13.145 -10.566 -9.702 1.00 97.19 95 LYS A C 1
ATOM 802 O O . LYS A 1 95 ? 12.092 -10.751 -10.304 1.00 97.19 95 LYS A O 1
ATOM 807 N N . ARG A 1 96 ? 13.448 -9.388 -9.151 1.00 97.38 96 ARG A N 1
ATOM 808 C CA . ARG A 1 96 ? 12.567 -8.210 -9.229 1.00 97.38 96 ARG A CA 1
ATOM 809 C C . ARG A 1 96 ? 12.479 -7.641 -10.641 1.00 97.38 96 ARG A C 1
ATOM 811 O O . ARG A 1 96 ? 11.400 -7.192 -11.030 1.00 97.38 96 ARG A O 1
ATOM 818 N N . ILE A 1 97 ? 13.581 -7.691 -11.387 1.00 97.81 97 ILE A N 1
ATOM 819 C CA . ILE A 1 97 ? 13.653 -7.231 -12.776 1.00 97.81 97 ILE A CA 1
ATOM 820 C C . ILE A 1 97 ? 12.789 -8.124 -13.668 1.00 97.81 97 ILE A C 1
ATOM 822 O O . ILE A 1 97 ? 11.900 -7.610 -14.343 1.00 97.81 97 ILE A O 1
ATOM 826 N N . HIS A 1 98 ? 12.965 -9.448 -13.614 1.00 98.19 98 HIS A N 1
ATOM 827 C CA . HIS A 1 98 ? 12.158 -10.379 -14.411 1.00 98.19 98 HIS A CA 1
ATOM 828 C C . HIS A 1 98 ? 10.662 -10.233 -14.125 1.00 98.19 98 HIS A C 1
ATOM 830 O O . HIS A 1 98 ? 9.868 -10.086 -15.050 1.00 98.19 98 HIS A O 1
ATOM 836 N N . GLN A 1 99 ? 10.283 -10.158 -12.848 1.00 98.19 99 GLN A N 1
ATOM 837 C CA . GLN A 1 99 ? 8.888 -9.949 -12.462 1.00 98.19 99 GLN A CA 1
ATOM 838 C C . GLN A 1 99 ? 8.319 -8.610 -12.958 1.00 98.19 99 GLN A C 1
ATOM 840 O O . GLN A 1 99 ? 7.128 -8.528 -13.245 1.00 98.19 99 GLN A O 1
ATOM 845 N N . GLY A 1 100 ? 9.149 -7.567 -13.054 1.00 98.38 100 GLY A N 1
ATOM 846 C CA . GLY A 1 100 ? 8.742 -6.272 -13.597 1.00 98.38 100 GLY A CA 1
ATOM 847 C C . GLY A 1 100 ? 8.534 -6.302 -15.101 1.00 98.38 100 GLY A C 1
ATOM 848 O O . GLY A 1 100 ? 7.561 -5.738 -15.592 1.00 98.38 100 GLY A O 1
ATOM 849 N N . VAL A 1 101 ? 9.400 -7.011 -15.827 1.00 98.44 101 VAL A N 1
ATOM 850 C CA . VAL A 1 101 ? 9.239 -7.235 -17.269 1.00 98.44 101 VAL A CA 1
ATOM 851 C C . VAL A 1 101 ? 7.964 -8.030 -17.551 1.00 98.44 101 VAL A C 1
ATOM 853 O O . VAL A 1 101 ? 7.190 -7.633 -18.420 1.00 98.44 101 VAL A O 1
ATOM 856 N N . GLU A 1 102 ? 7.701 -9.096 -16.792 1.00 98.38 102 GLU A N 1
ATOM 857 C CA . GLU A 1 102 ? 6.455 -9.870 -16.886 1.00 98.38 102 GLU A CA 1
ATOM 858 C C . GLU A 1 102 ? 5.225 -8.983 -16.649 1.00 98.38 102 GLU A C 1
ATOM 860 O O . GLU A 1 102 ? 4.315 -8.948 -17.479 1.00 98.38 102 GLU A O 1
ATOM 865 N N . TYR A 1 103 ? 5.220 -8.217 -15.550 1.00 98.56 103 TYR A N 1
ATOM 866 C CA . TYR A 1 103 ? 4.115 -7.318 -15.213 1.00 98.56 103 TYR A CA 1
ATOM 867 C C . TYR A 1 103 ? 3.891 -6.264 -16.303 1.00 98.56 103 TYR A C 1
ATOM 869 O O . TYR A 1 103 ? 2.757 -6.009 -16.708 1.00 98.56 103 TYR A O 1
ATOM 877 N N . TRP A 1 104 ? 4.970 -5.684 -16.834 1.00 98.56 104 TRP A N 1
ATOM 878 C CA . TRP A 1 104 ? 4.879 -4.737 -17.938 1.00 98.56 104 TRP A CA 1
ATOM 879 C C . TRP A 1 104 ? 4.223 -5.362 -19.160 1.00 98.56 104 TRP A C 1
ATOM 881 O O . TRP A 1 104 ? 3.292 -4.789 -19.726 1.00 98.56 104 TRP A O 1
ATOM 891 N N . GLN A 1 105 ? 4.717 -6.521 -19.596 1.00 98.44 105 GLN A N 1
ATOM 892 C CA . GLN A 1 105 ? 4.212 -7.197 -20.788 1.00 98.44 105 GLN A CA 1
ATOM 893 C C . GLN A 1 105 ? 2.726 -7.527 -20.639 1.00 98.44 105 GLN A C 1
ATOM 895 O O . GLN A 1 105 ? 1.955 -7.278 -21.566 1.00 98.44 105 GLN A O 1
ATOM 900 N N . GLN A 1 106 ? 2.320 -7.998 -19.459 1.00 98.56 106 GLN A N 1
ATOM 901 C CA . GLN A 1 106 ? 0.929 -8.307 -19.139 1.00 98.56 106 GLN A CA 1
ATOM 902 C C . GLN A 1 106 ? 0.018 -7.067 -19.168 1.00 98.56 106 GLN A C 1
ATOM 904 O O . GLN A 1 106 ? -1.115 -7.154 -19.638 1.00 98.56 106 GLN A O 1
ATOM 909 N N . HIS A 1 107 ? 0.497 -5.911 -18.698 1.00 98.56 107 HIS A N 1
ATOM 910 C CA . HIS A 1 107 ? -0.310 -4.694 -18.531 1.00 98.56 107 HIS A CA 1
ATOM 911 C C . HIS A 1 107 ? 0.015 -3.580 -19.536 1.00 98.56 107 HIS A C 1
ATOM 913 O O . HIS A 1 107 ? -0.356 -2.425 -19.327 1.00 98.56 107 HIS A O 1
ATOM 919 N N . ARG A 1 108 ? 0.674 -3.910 -20.655 1.00 98.31 108 ARG A N 1
ATOM 920 C CA . ARG A 1 108 ? 1.222 -2.935 -21.614 1.00 98.31 108 ARG A CA 1
ATOM 921 C C . ARG A 1 108 ? 0.210 -1.884 -22.080 1.00 98.31 108 ARG A C 1
ATOM 923 O O . ARG A 1 108 ? 0.571 -0.717 -22.184 1.00 98.31 108 ARG A O 1
ATOM 930 N N . ALA A 1 109 ? -1.028 -2.290 -22.368 1.00 98.56 109 ALA A N 1
ATOM 931 C CA . ALA A 1 109 ? -2.066 -1.380 -22.858 1.00 98.56 109 ALA A CA 1
ATOM 932 C C . ALA A 1 109 ? -2.466 -0.337 -21.800 1.00 98.56 109 ALA A C 1
ATOM 934 O O . ALA A 1 109 ? -2.426 0.857 -22.078 1.00 98.56 109 ALA A O 1
ATOM 935 N N . VAL A 1 110 ? -2.757 -0.786 -20.574 1.00 98.50 110 VAL A N 1
ATOM 936 C CA . VAL A 1 110 ? -3.098 0.090 -19.440 1.00 98.50 110 VAL A CA 1
ATOM 937 C C . VAL A 1 110 ? -1.925 0.988 -19.055 1.00 98.50 110 VAL A C 1
ATOM 939 O O . VAL A 1 110 ? -2.123 2.163 -18.772 1.00 98.50 110 VAL A O 1
ATOM 942 N N . LEU A 1 111 ? -0.695 0.469 -19.078 1.00 98.62 111 LEU A N 1
ATOM 943 C CA . LEU A 1 111 ? 0.495 1.272 -18.792 1.00 98.62 111 LEU A CA 1
ATOM 944 C C . LEU A 1 111 ? 0.699 2.382 -19.832 1.00 98.62 111 LEU A C 1
ATOM 946 O O . LEU A 1 111 ? 1.011 3.507 -19.458 1.00 98.62 111 LEU A O 1
ATOM 950 N N . ALA A 1 112 ? 0.477 2.091 -21.118 1.00 98.56 112 ALA A N 1
ATOM 951 C CA . ALA A 1 112 ? 0.552 3.096 -22.177 1.00 98.56 112 ALA A CA 1
ATOM 952 C C . ALA A 1 112 ? -0.558 4.155 -22.056 1.00 98.56 112 ALA A C 1
ATOM 954 O O . ALA A 1 112 ? -0.318 5.337 -22.299 1.00 98.56 112 ALA A O 1
ATOM 955 N N . GLU A 1 113 ? -1.766 3.748 -21.663 1.00 98.62 113 GLU A N 1
ATOM 956 C CA . GLU A 1 113 ? -2.867 4.670 -21.382 1.00 98.62 113 GLU A CA 1
ATOM 957 C C . GLU A 1 113 ? -2.551 5.575 -20.186 1.00 98.62 113 GLU A C 1
ATOM 959 O O . GLU A 1 113 ? -2.682 6.794 -20.291 1.00 98.62 113 GLU A O 1
ATOM 964 N N . ALA A 1 114 ? -2.069 4.999 -19.083 1.00 98.50 114 ALA A N 1
ATOM 965 C CA . ALA A 1 114 ? -1.680 5.739 -17.890 1.00 98.50 114 ALA A CA 1
ATOM 966 C C . ALA A 1 114 ? -0.549 6.732 -18.185 1.00 98.50 114 ALA A C 1
ATOM 968 O O . ALA A 1 114 ? -0.624 7.886 -17.762 1.00 98.50 114 ALA A O 1
ATOM 969 N N . GLU A 1 115 ? 0.461 6.324 -18.957 1.00 98.62 115 GLU A N 1
ATOM 970 C CA . GLU A 1 115 ? 1.548 7.206 -19.388 1.00 98.62 115 GLU A CA 1
ATOM 971 C C . GLU A 1 115 ? 1.024 8.373 -20.230 1.00 98.62 115 GLU A C 1
ATOM 973 O O . GLU A 1 115 ? 1.375 9.522 -19.971 1.00 98.62 115 GLU A O 1
ATOM 978 N N . LYS A 1 116 ? 0.109 8.120 -21.173 1.00 98.56 116 LYS A N 1
ATOM 979 C CA . LYS A 1 116 ? -0.515 9.182 -21.973 1.00 98.56 116 LYS A CA 1
ATOM 980 C C . LYS A 1 116 ? -1.369 10.131 -21.127 1.00 98.56 116 LYS A C 1
ATOM 982 O O . LYS A 1 116 ? -1.361 11.333 -21.376 1.00 98.56 116 LYS A O 1
ATOM 987 N N . ALA A 1 117 ? -2.130 9.598 -20.174 1.00 98.62 117 ALA A N 1
ATOM 988 C CA . ALA A 1 117 ? -3.062 10.373 -19.359 1.00 98.62 117 ALA A CA 1
ATOM 989 C C . ALA A 1 117 ? -2.355 11.223 -18.295 1.00 98.62 117 ALA A C 1
ATOM 991 O O . ALA A 1 117 ? -2.795 12.331 -18.002 1.00 98.62 117 ALA A O 1
ATOM 992 N N . THR A 1 118 ? -1.270 10.707 -17.715 1.00 98.31 118 THR A N 1
ATOM 993 C CA . THR A 1 118 ? -0.590 11.331 -16.568 1.00 98.31 118 THR A CA 1
ATOM 994 C C . THR A 1 118 ? 0.748 11.974 -16.923 1.00 98.31 118 THR A C 1
ATOM 996 O O . THR A 1 118 ? 1.260 12.776 -16.147 1.00 98.31 118 THR A O 1
ATOM 999 N N . GLY A 1 119 ? 1.345 11.615 -18.063 1.00 98.44 119 GLY A N 1
ATOM 1000 C CA . GLY A 1 119 ? 2.714 11.988 -18.424 1.00 98.44 119 GLY A CA 1
ATOM 1001 C C . GLY A 1 119 ? 3.795 11.234 -17.641 1.00 98.44 119 GLY A C 1
ATOM 1002 O O . GLY A 1 119 ? 4.979 11.492 -17.847 1.00 98.44 119 GLY A O 1
ATOM 1003 N N . VAL A 1 120 ? 3.421 10.311 -16.745 1.00 98.44 120 VAL A N 1
ATOM 1004 C CA . VAL A 1 120 ? 4.373 9.506 -15.973 1.00 98.44 120 VAL A CA 1
ATOM 1005 C C . VAL A 1 120 ? 4.827 8.320 -16.823 1.00 98.44 120 VAL A C 1
ATOM 1007 O O . VAL A 1 120 ? 3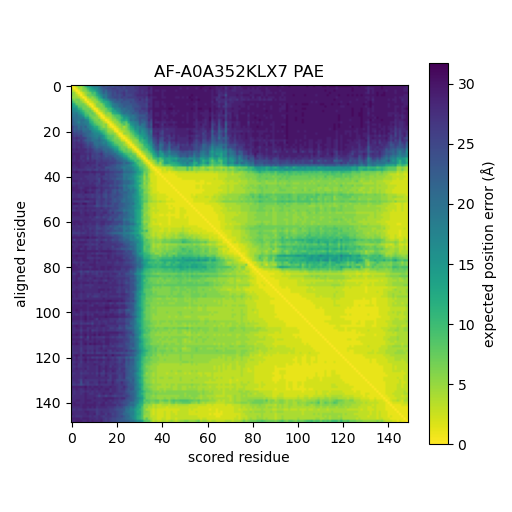.995 7.487 -17.184 1.00 98.44 120 VAL A O 1
ATOM 1010 N N . PRO A 1 121 ? 6.132 8.176 -17.107 1.00 98.62 121 PRO A N 1
ATOM 1011 C CA . PRO A 1 121 ? 6.621 7.062 -17.905 1.00 98.62 121 PRO A CA 1
ATOM 1012 C C . PRO A 1 121 ? 6.255 5.701 -17.299 1.00 98.62 121 PRO A C 1
ATOM 1014 O O . PRO A 1 121 ? 6.460 5.480 -16.101 1.00 98.62 121 PRO A O 1
ATOM 1017 N N . ALA A 1 122 ? 5.819 4.744 -18.122 1.00 98.25 122 ALA A N 1
ATOM 1018 C CA . ALA A 1 122 ? 5.345 3.439 -17.651 1.00 98.25 122 ALA A CA 1
ATOM 1019 C C . ALA A 1 122 ? 6.355 2.696 -16.753 1.00 98.25 122 ALA A C 1
ATOM 1021 O O . ALA A 1 122 ? 5.965 2.050 -15.782 1.00 98.25 122 ALA A O 1
ATOM 1022 N N . HIS A 1 123 ? 7.660 2.836 -17.007 1.00 97.94 123 HIS A N 1
ATOM 1023 C CA . HIS A 1 123 ? 8.702 2.210 -16.183 1.00 97.94 123 HIS A CA 1
ATOM 1024 C C . HIS A 1 123 ? 8.746 2.705 -14.742 1.00 97.94 123 HIS A C 1
ATOM 1026 O O . HIS A 1 123 ? 9.057 1.919 -13.849 1.00 97.94 123 HIS A O 1
ATOM 1032 N N . ILE A 1 124 ? 8.384 3.965 -14.500 1.00 98.50 124 ILE A N 1
ATOM 1033 C CA . ILE A 1 124 ? 8.275 4.512 -13.149 1.00 98.50 124 ILE A CA 1
ATOM 1034 C C . ILE A 1 124 ? 7.066 3.900 -12.440 1.00 98.50 124 ILE A C 1
ATOM 1036 O O . ILE A 1 124 ? 7.195 3.438 -11.310 1.00 98.50 124 ILE A O 1
ATOM 1040 N N . ILE A 1 125 ? 5.922 3.805 -13.124 1.00 98.38 125 ILE A N 1
ATOM 1041 C CA . ILE A 1 125 ? 4.707 3.171 -12.587 1.00 98.38 125 ILE A CA 1
ATOM 1042 C C . ILE A 1 125 ? 4.994 1.712 -12.204 1.00 98.38 125 ILE A C 1
ATOM 1044 O O . ILE A 1 125 ? 4.704 1.283 -11.086 1.00 98.38 125 ILE A O 1
ATOM 1048 N N . VAL A 1 126 ? 5.628 0.958 -13.108 1.00 98.50 126 VAL A N 1
ATOM 1049 C CA . VAL A 1 126 ? 6.019 -0.437 -12.867 1.00 98.50 126 VAL A CA 1
ATOM 1050 C C . VAL A 1 126 ? 7.003 -0.541 -11.699 1.00 98.50 126 VAL A C 1
ATOM 1052 O O . VAL A 1 126 ? 6.834 -1.412 -10.846 1.00 98.50 126 VAL A O 1
ATOM 1055 N N . ALA A 1 127 ? 7.994 0.353 -11.608 1.00 98.25 127 ALA A N 1
ATOM 1056 C CA . ALA A 1 127 ? 8.953 0.357 -10.506 1.00 98.25 127 ALA A CA 1
ATOM 1057 C C . ALA A 1 127 ? 8.273 0.580 -9.145 1.00 98.25 127 ALA A C 1
ATOM 1059 O O . ALA A 1 127 ? 8.548 -0.177 -8.214 1.00 98.25 127 ALA A O 1
ATOM 1060 N N . ILE A 1 128 ? 7.348 1.542 -9.039 1.00 98.12 128 ILE A N 1
ATOM 1061 C CA . ILE A 1 128 ? 6.583 1.799 -7.807 1.00 98.12 128 ILE A CA 1
ATOM 1062 C C . ILE A 1 128 ? 5.785 0.558 -7.405 1.00 98.12 128 ILE A C 1
ATOM 1064 O O . ILE A 1 128 ? 5.939 0.054 -6.297 1.00 98.12 128 ILE A O 1
ATOM 1068 N N . ILE A 1 129 ? 5.011 -0.020 -8.325 1.00 98.12 129 ILE A N 1
ATOM 1069 C CA . ILE A 1 129 ? 4.229 -1.236 -8.056 1.00 98.12 129 ILE A CA 1
ATOM 1070 C C . ILE A 1 129 ? 5.135 -2.398 -7.598 1.00 98.12 129 ILE A C 1
ATOM 1072 O O . ILE A 1 129 ? 4.778 -3.180 -6.705 1.00 98.12 129 ILE A O 1
ATOM 1076 N N . GLY A 1 13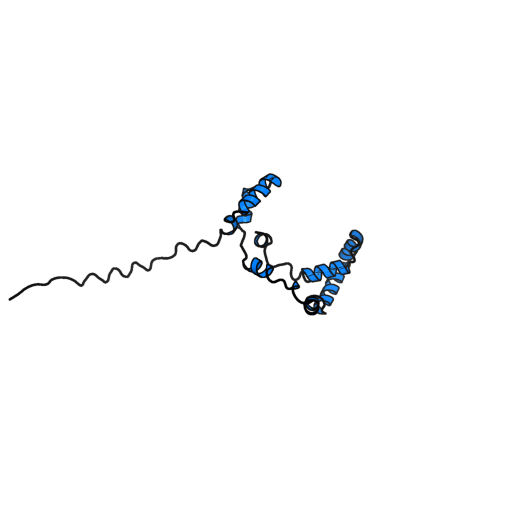0 ? 6.325 -2.513 -8.193 1.00 97.94 130 GLY A N 1
ATOM 1077 C CA . GLY A 1 130 ? 7.340 -3.492 -7.822 1.00 97.94 130 GLY A CA 1
ATOM 1078 C C . GLY A 1 130 ? 7.880 -3.286 -6.407 1.00 97.94 130 GLY A C 1
ATOM 1079 O O . GLY A 1 130 ? 7.971 -4.257 -5.647 1.00 97.94 130 GLY A O 1
ATOM 1080 N N . VAL A 1 131 ? 8.217 -2.049 -6.042 1.00 96.69 131 VAL A N 1
ATOM 1081 C CA . VAL A 1 131 ? 8.696 -1.676 -4.703 1.00 96.69 131 VAL A CA 1
ATOM 1082 C C . VAL A 1 131 ? 7.621 -1.958 -3.656 1.00 96.69 131 VAL A C 1
ATOM 1084 O O . VAL A 1 131 ? 7.885 -2.735 -2.737 1.00 96.69 131 VAL A O 1
ATOM 1087 N N . GLU A 1 132 ? 6.409 -1.446 -3.869 1.00 95.88 132 GLU A N 1
ATOM 1088 C CA . GLU A 1 132 ? 5.317 -1.476 -2.890 1.00 95.88 132 GLU A CA 1
ATOM 1089 C C . GLU A 1 132 ? 4.779 -2.886 -2.639 1.00 95.88 132 GLU A C 1
ATOM 1091 O O . GLU A 1 132 ? 4.655 -3.330 -1.501 1.00 95.88 132 GLU A O 1
ATOM 1096 N N . THR A 1 133 ? 4.468 -3.630 -3.706 1.00 96.81 133 THR A N 1
ATOM 1097 C CA . THR A 1 133 ? 3.673 -4.867 -3.571 1.00 96.81 133 THR A CA 1
ATOM 1098 C C . THR A 1 133 ? 4.305 -6.093 -4.205 1.00 96.81 133 THR A C 1
ATOM 1100 O O . THR A 1 133 ? 3.725 -7.181 -4.208 1.00 96.81 133 THR A O 1
ATOM 1103 N N . ARG A 1 134 ? 5.499 -5.950 -4.785 1.00 96.94 134 ARG A N 1
ATOM 1104 C CA . ARG A 1 134 ? 6.104 -6.985 -5.637 1.00 96.94 134 ARG A CA 1
ATOM 1105 C C . ARG A 1 134 ? 5.183 -7.403 -6.782 1.00 96.94 134 ARG A C 1
ATOM 1107 O O . ARG A 1 134 ? 5.054 -8.601 -7.069 1.00 96.94 134 ARG A O 1
ATOM 1114 N N . TYR A 1 135 ? 4.568 -6.413 -7.429 1.00 97.69 135 TYR A N 1
ATOM 1115 C CA . TYR A 1 135 ? 3.628 -6.635 -8.526 1.00 97.69 135 TYR A CA 1
ATOM 1116 C C . TYR A 1 135 ? 2.397 -7.434 -8.070 1.00 97.69 135 TYR A C 1
ATOM 1118 O O . TYR A 1 135 ? 2.010 -8.416 -8.695 1.00 97.69 135 TYR A O 1
ATOM 1126 N N . GLY A 1 136 ? 1.834 -7.053 -6.917 1.00 96.12 136 GLY A N 1
ATOM 1127 C CA . GLY A 1 136 ? 0.629 -7.653 -6.333 1.00 96.12 136 GLY A CA 1
ATOM 1128 C C . GLY A 1 136 ? 0.845 -8.920 -5.498 1.00 96.12 136 GLY A C 1
ATOM 1129 O O . GLY A 1 136 ? -0.110 -9.440 -4.932 1.00 96.12 136 GLY A O 1
ATOM 1130 N N . ARG A 1 137 ? 2.076 -9.432 -5.366 1.00 95.25 137 ARG A N 1
ATOM 1131 C CA . ARG A 1 137 ? 2.343 -10.653 -4.574 1.00 95.25 137 ARG A CA 1
ATOM 1132 C C . ARG A 1 137 ? 2.301 -10.413 -3.059 1.00 95.25 137 ARG A C 1
ATOM 1134 O O . ARG A 1 137 ? 2.125 -11.363 -2.298 1.00 95.25 137 ARG A O 1
ATOM 1141 N N . HIS A 1 138 ? 2.488 -9.171 -2.613 1.00 94.88 138 HIS A N 1
ATOM 1142 C CA . HIS A 1 138 ? 2.412 -8.757 -1.211 1.00 94.88 138 HIS A CA 1
ATOM 1143 C C . HIS A 1 138 ? 1.620 -7.454 -1.089 1.00 94.88 138 HIS A C 1
ATOM 1145 O O . HIS A 1 138 ? 2.173 -6.376 -1.237 1.00 94.88 138 HIS A O 1
ATOM 1151 N N . THR A 1 139 ? 0.327 -7.542 -0.800 1.00 93.25 139 THR A N 1
ATOM 1152 C CA . THR A 1 139 ? -0.577 -6.378 -0.706 1.00 93.25 139 THR A CA 1
ATOM 1153 C C . THR A 1 139 ? -0.895 -5.971 0.736 1.00 93.25 139 THR A C 1
ATOM 1155 O O . THR A 1 139 ? -1.782 -5.159 0.968 1.00 93.25 139 THR A O 1
ATOM 1158 N N . GLY A 1 140 ? -0.192 -6.553 1.711 1.00 89.81 140 GLY A N 1
ATOM 1159 C CA . GLY A 1 140 ? -0.487 -6.417 3.137 1.00 89.81 140 GLY A CA 1
ATOM 1160 C C . GLY A 1 140 ? -1.226 -7.632 3.706 1.00 89.81 140 GLY A C 1
ATOM 1161 O O . GLY A 1 140 ? -1.852 -8.400 2.980 1.00 89.81 140 GLY A O 1
ATOM 1162 N N . GLY A 1 141 ? -1.093 -7.838 5.020 1.00 89.62 141 GLY A N 1
ATOM 1163 C CA . GLY A 1 141 ? -1.674 -8.981 5.743 1.00 89.62 141 GLY A CA 1
ATOM 1164 C C . GLY A 1 141 ? -2.644 -8.597 6.863 1.00 89.62 141 GLY A C 1
ATOM 1165 O O . GLY A 1 141 ? -3.178 -9.474 7.539 1.00 89.62 141 GLY A O 1
ATOM 1166 N N . PHE A 1 142 ? -2.867 -7.299 7.077 1.00 91.50 142 PHE A N 1
ATOM 1167 C CA . PHE A 1 142 ? -3.780 -6.787 8.093 1.00 91.50 142 PHE A CA 1
ATOM 1168 C C . PHE A 1 142 ? -5.050 -6.250 7.445 1.00 91.50 142 PHE A C 1
ATOM 1170 O O . PHE A 1 142 ? -5.013 -5.679 6.356 1.00 91.50 142 PHE A O 1
ATOM 1177 N N . ARG A 1 143 ? -6.181 -6.405 8.137 1.00 93.94 143 ARG A N 1
ATOM 1178 C CA . ARG A 1 143 ? -7.391 -5.659 7.791 1.00 93.94 143 ARG A CA 1
ATOM 1179 C C . ARG A 1 143 ? -7.110 -4.178 8.016 1.00 93.94 143 ARG A C 1
A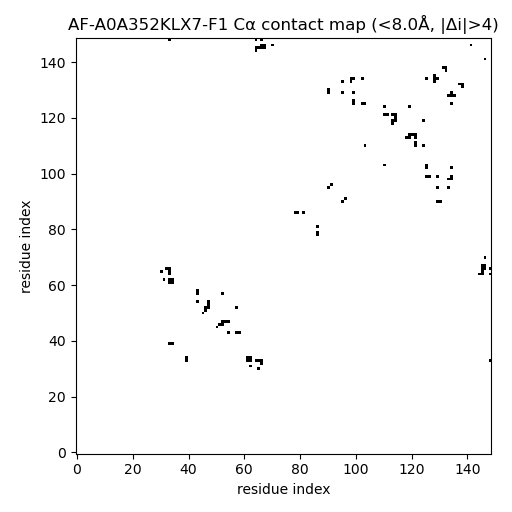TOM 1181 O O . ARG A 1 143 ? -6.627 -3.825 9.086 1.00 93.94 143 ARG A O 1
ATOM 1188 N N . VAL A 1 144 ? -7.467 -3.331 7.054 1.00 93.56 144 VAL A N 1
ATOM 1189 C CA . VAL A 1 144 ? -7.268 -1.873 7.148 1.00 93.56 144 VAL A CA 1
ATOM 1190 C C . VAL A 1 144 ? -7.876 -1.315 8.436 1.00 93.56 144 VAL A C 1
ATOM 1192 O O . VAL A 1 144 ? -7.205 -0.596 9.165 1.00 93.56 144 VAL A O 1
ATOM 1195 N N . LEU A 1 145 ? -9.097 -1.745 8.772 1.00 93.38 145 LEU A N 1
ATOM 1196 C CA . LEU A 1 145 ?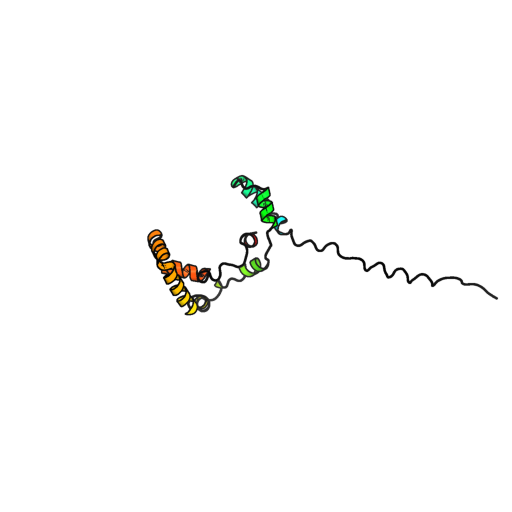 -9.772 -1.329 10.000 1.00 93.38 145 LEU A CA 1
ATOM 1197 C C . LEU A 1 145 ? -8.980 -1.699 11.270 1.00 93.38 145 LEU A C 1
ATOM 1199 O O . LEU A 1 145 ? -8.870 -0.878 12.168 1.00 93.38 145 LEU A O 1
ATOM 1203 N N . ASP A 1 146 ? -8.384 -2.895 11.328 1.00 92.06 146 ASP A N 1
ATOM 1204 C CA . ASP A 1 146 ? -7.576 -3.331 12.481 1.00 92.06 146 ASP A CA 1
ATOM 1205 C C . ASP A 1 146 ? -6.237 -2.576 12.573 1.00 92.06 146 ASP A C 1
ATOM 1207 O O . ASP A 1 146 ? -5.633 -2.531 13.639 1.00 92.06 146 ASP A O 1
ATOM 1211 N N . ALA A 1 147 ? -5.733 -2.052 11.451 1.00 91.62 147 ALA A N 1
ATOM 1212 C CA . ALA A 1 147 ? -4.446 -1.366 11.382 1.00 91.62 147 ALA A CA 1
ATOM 1213 C C . ALA A 1 147 ? -4.529 0.130 11.707 1.00 91.62 147 ALA A C 1
ATOM 1215 O O . ALA A 1 147 ? -3.534 0.702 12.144 1.00 91.62 147 ALA A O 1
ATOM 1216 N N . LEU A 1 148 ? -5.686 0.751 11.461 1.00 90.94 148 LEU A N 1
ATOM 1217 C CA . LEU A 1 148 ? -5.918 2.185 11.663 1.00 90.94 148 LEU A CA 1
ATOM 1218 C C . LEU A 1 148 ? -6.681 2.516 12.957 1.00 90.94 148 LEU A C 1
ATOM 1220 O O . LEU A 1 148 ? -6.811 3.696 13.272 1.00 90.94 148 LEU A O 1
ATOM 1224 N N . SER A 1 149 ? -7.187 1.505 13.674 1.00 87.94 149 SER A N 1
ATOM 1225 C CA . SER A 1 149 ? -7.882 1.662 14.965 1.00 87.94 149 SER A CA 1
ATOM 1226 C C . SER A 1 149 ? -6.930 1.464 16.138 1.00 87.94 149 SER A C 1
ATOM 1228 O O . SER A 1 149 ? -7.000 2.268 17.091 1.00 87.94 149 SER A O 1
#

Mean predicted aligned error: 12.69 Å

Sequence (149 aa):
MQKNWQCYAYSQKIFRLLKIFSVCALFVSGFAQALEHPKLELLIEELVSEHEFDESELRAIFRQVKLKPNIIETIQRPAESKPWHWYKDLFVNDKRIHQGVEYWQQHRAVLAEAEKATGVPAHIIVAIIGVETRYGRHTGGFRVLDALS

Radius of gyration: 32.07 Å; Cα contacts (8 Å, |Δi|>4): 71; chains: 1; bounding box: 49×62×113 Å

pLDDT: mean 83.06, std 19.82, range [38.25, 98.62]

Solvent-accessible surface area (backbone atoms only — not comparable to full-atom values): 9679 Å² total; per-residue (Å²): 132,88,83,87,84,80,90,89,82,94,82,83,82,79,84,81,80,83,82,81,82,72,97,75,81,84,88,85,84,82,72,59,72,60,78,70,40,80,64,50,61,55,51,51,50,47,40,34,74,79,65,69,45,59,63,70,58,51,55,58,54,49,62,70,42,53,86,51,72,66,56,62,58,50,72,75,61,61,73,83,79,48,60,64,84,65,46,48,58,80,58,66,41,69,70,52,50,54,54,45,54,52,50,43,70,75,40,45,69,61,37,53,49,49,20,71,76,68,71,50,57,45,69,57,58,50,48,50,43,39,68,73,17,59,70,68,77,45,83,76,92,68,58,66,66,34,73,76,108